Protein AF-A0A3A0FGF1-F1 (afdb_monomer)

Nearest PDB structures (foldseek):
  7zez-assembly1_B  TM=2.704E-01  e=6.704E+00  Homo sapiens

pLDDT: mean 72.09, std 17.62, range [39.47, 95.25]

Secondary structure (DSSP, 8-state):
------PPP--GGG-SS---SSSSSPPPGGGEEE-TTT--EEETTT---SS-TTT-SSHHHHHHHH---HHHHHHHHHHHHT---------

Solvent-accessible surface area (backbone atoms only — not comparable to full-atom values): 6087 Å² total; per-residue (Å²): 137,81,89,75,92,73,73,80,72,84,76,76,88,80,69,89,86,64,88,82,56,90,57,98,66,68,85,57,73,95,46,53,39,58,17,78,83,79,64,49,79,36,48,35,90,74,23,61,19,87,88,47,22,81,44,22,58,25,43,70,52,45,49,61,78,60,69,67,53,72,69,58,57,56,50,50,58,51,52,66,71,66,58,73,97,75,84,75,85,86,126

Radius of gyration: 22.68 Å; Cα contacts (8 Å, |Δi|>4): 70; chains: 1; bounding box: 58×25×64 Å

Sequence (91 aa):
MDEGLIRPAFDWRNSVETLIGPGGAGMNPDNIKVCARCGLRYDWRKSASSALKMTYCSSLCERADLGFTLEALLKVERAEREAPETAAPAI

Foldseek 3Di:
DDDDPDDDDDDPPPPPDDPPADDDPDDDPVQWAAAQQPRDTARLVCACCDPPSRHHRYVVSVCVVVPDDVVNVVVVVVCVVPPDPPPDPDD

Mean predicted aligned error: 15.72 Å

Structure (mmCIF, N/CA/C/O backbone):
data_AF-A0A3A0FGF1-F1
#
_entry.id   AF-A0A3A0FGF1-F1
#
loop_
_atom_site.group_PDB
_atom_site.id
_atom_site.type_symbol
_atom_site.label_atom_id
_atom_site.label_alt_id
_atom_site.label_comp_id
_atom_site.label_asym_id
_atom_site.label_entity_id
_atom_site.label_seq_id
_atom_site.pdbx_PDB_ins_code
_atom_site.Cartn_x
_atom_site.Cartn_y
_atom_site.Cartn_z
_atom_site.occupancy
_atom_site.B_iso_or_equiv
_atom_site.auth_seq_id
_atom_site.auth_comp_id
_atom_site.auth_asym_id
_atom_site.auth_atom_id
_atom_site.pdbx_PDB_model_num
ATOM 1 N N . MET A 1 1 ? -27.353 -9.277 -30.103 1.00 39.47 1 MET A N 1
ATOM 2 C CA . MET A 1 1 ? -26.096 -9.638 -30.785 1.00 39.47 1 MET A CA 1
ATOM 3 C C . MET A 1 1 ? -25.260 -8.363 -30.765 1.00 39.47 1 MET A C 1
ATOM 5 O O . MET A 1 1 ? -25.284 -7.621 -31.732 1.00 39.47 1 MET A O 1
ATOM 9 N N . ASP A 1 2 ? -24.914 -7.828 -29.595 1.00 43.19 2 ASP A N 1
ATOM 10 C CA . ASP A 1 2 ? -24.001 -8.326 -28.543 1.00 43.19 2 ASP A CA 1
ATOM 11 C C . ASP A 1 2 ? -22.523 -8.283 -28.970 1.00 43.19 2 ASP A C 1
ATOM 13 O O . ASP A 1 2 ? -22.230 -8.527 -30.135 1.00 43.19 2 ASP A O 1
ATOM 17 N N . GLU A 1 3 ? -21.655 -7.984 -27.995 1.00 45.72 3 GLU A N 1
ATOM 18 C CA . GLU A 1 3 ? -20.186 -7.839 -28.024 1.00 45.72 3 GLU A CA 1
ATOM 19 C C . GLU A 1 3 ? -19.690 -6.450 -28.495 1.00 45.72 3 GLU A C 1
ATOM 21 O O .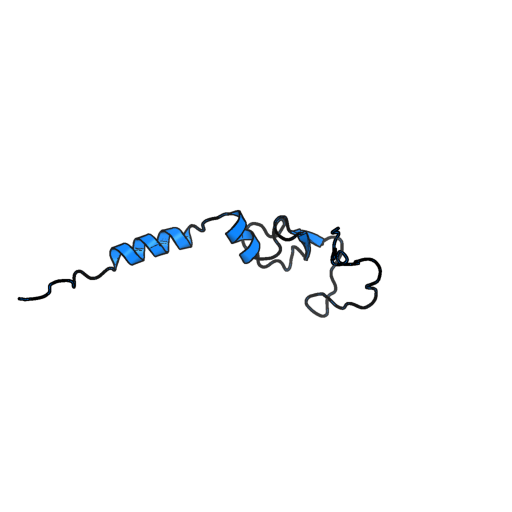 GLU A 1 3 ? -19.772 -6.089 -29.659 1.00 45.72 3 GLU A O 1
ATOM 26 N N . GLY A 1 4 ? -19.181 -5.531 -27.671 1.00 41.75 4 GLY A N 1
ATOM 27 C CA . GLY A 1 4 ? -18.438 -5.673 -26.424 1.00 41.75 4 GLY A CA 1
ATOM 28 C C . GLY A 1 4 ? -17.351 -4.590 -26.428 1.00 41.75 4 GLY A C 1
ATOM 29 O O . GLY A 1 4 ? -16.255 -4.802 -26.938 1.00 41.75 4 GLY A O 1
ATOM 30 N N . LEU A 1 5 ? -17.670 -3.396 -25.913 1.00 44.94 5 LEU A N 1
ATOM 31 C CA . LEU A 1 5 ? -16.750 -2.258 -25.802 1.00 44.94 5 LEU A CA 1
ATOM 32 C C . LEU A 1 5 ? -15.693 -2.551 -24.722 1.00 44.94 5 LEU A C 1
ATOM 34 O O . LEU A 1 5 ? -15.771 -2.074 -23.589 1.00 44.94 5 LEU A O 1
ATOM 38 N N . ILE A 1 6 ? -14.708 -3.377 -25.068 1.00 54.72 6 ILE A N 1
ATOM 39 C CA . ILE A 1 6 ? -13.528 -3.629 -24.248 1.00 54.72 6 ILE A CA 1
ATOM 40 C C . ILE A 1 6 ? -12.630 -2.397 -24.380 1.00 54.72 6 ILE A C 1
ATOM 42 O O . ILE A 1 6 ? -11.996 -2.155 -25.404 1.00 54.72 6 ILE A O 1
ATOM 46 N N . ARG A 1 7 ? -12.621 -1.586 -23.321 1.00 55.28 7 ARG A N 1
ATOM 47 C CA . ARG A 1 7 ? -11.689 -0.472 -23.107 1.00 55.28 7 ARG A CA 1
ATOM 48 C C . ARG A 1 7 ? -10.259 -0.982 -23.346 1.00 55.28 7 ARG A C 1
ATOM 50 O O . ARG A 1 7 ? -9.926 -2.025 -22.779 1.00 55.28 7 ARG A O 1
ATOM 57 N N . PRO A 1 8 ? -9.405 -0.293 -24.126 1.00 44.19 8 PRO A N 1
ATOM 58 C CA . PRO A 1 8 ? -8.044 -0.763 -24.319 1.00 44.19 8 PRO A CA 1
ATOM 59 C C . PRO A 1 8 ? -7.337 -0.784 -22.964 1.00 44.19 8 PRO A C 1
ATOM 61 O O . PRO A 1 8 ? -7.320 0.208 -22.229 1.00 44.19 8 PRO A O 1
ATOM 64 N N . ALA A 1 9 ? -6.812 -1.958 -22.618 1.00 52.06 9 ALA A N 1
ATOM 65 C CA . ALA A 1 9 ? -5.893 -2.123 -21.513 1.00 52.06 9 ALA A CA 1
ATOM 66 C C . ALA A 1 9 ? -4.749 -1.122 -21.695 1.00 52.06 9 ALA A C 1
ATOM 68 O O . ALA A 1 9 ? -4.178 -1.017 -22.776 1.00 52.06 9 ALA A O 1
ATOM 69 N N . PHE A 1 10 ? -4.484 -0.374 -20.630 1.00 48.78 10 PHE A N 1
ATOM 70 C CA . PHE A 1 10 ? -3.378 0.557 -20.449 1.00 48.78 10 PHE A CA 1
ATOM 71 C C . PHE A 1 10 ? -2.125 0.145 -21.248 1.00 48.78 10 PHE A C 1
ATOM 73 O O . PHE A 1 10 ? -1.402 -0.775 -20.858 1.00 48.78 10 PHE A O 1
ATOM 80 N N . ASP A 1 11 ? -1.899 0.802 -22.389 1.00 47.38 11 ASP A N 1
ATOM 81 C CA . ASP A 1 11 ? -0.770 0.523 -23.275 1.00 47.38 11 ASP A CA 1
ATOM 82 C C . ASP A 1 11 ? 0.504 1.154 -22.695 1.00 47.38 11 ASP A C 1
ATOM 84 O O . ASP A 1 11 ? 0.796 2.334 -22.875 1.00 47.38 11 ASP A O 1
ATOM 88 N N . TRP A 1 12 ? 1.256 0.346 -21.945 1.00 54.53 12 TRP A N 1
ATOM 89 C CA . TRP A 1 12 ? 2.536 0.714 -21.327 1.00 54.53 12 TRP A CA 1
ATOM 90 C C . TRP A 1 12 ? 3.661 0.955 -22.355 1.00 54.53 12 TRP A C 1
ATOM 92 O O . TRP A 1 12 ? 4.723 1.467 -22.004 1.00 54.53 12 TRP A O 1
ATOM 102 N N . ARG A 1 13 ? 3.493 0.557 -23.623 1.00 48.91 13 ARG A N 1
ATOM 103 C CA . ARG A 1 13 ? 4.618 0.346 -24.550 1.00 48.91 13 ARG A CA 1
ATOM 104 C C . ARG A 1 13 ? 5.106 1.605 -25.273 1.00 48.91 13 ARG A C 1
ATOM 106 O O . ARG A 1 13 ? 6.132 1.527 -25.940 1.00 48.91 13 ARG A O 1
ATOM 113 N N . ASN A 1 14 ? 4.434 2.748 -25.114 1.00 43.44 14 ASN A N 1
ATOM 114 C CA . ASN A 1 14 ? 4.738 3.986 -25.850 1.00 43.44 14 ASN A CA 1
ATOM 115 C C . ASN A 1 14 ? 4.902 5.243 -24.963 1.00 43.44 14 ASN A C 1
ATOM 117 O O . ASN A 1 14 ? 4.679 6.363 -25.413 1.00 43.44 14 ASN A O 1
ATOM 121 N N . SER A 1 15 ? 5.313 5.074 -23.702 1.00 52.75 15 SER A N 1
ATOM 122 C CA . SER A 1 15 ? 5.610 6.179 -22.774 1.00 52.75 15 SER A CA 1
ATOM 123 C C . SER A 1 15 ? 7.120 6.393 -22.633 1.00 52.75 15 SER A C 1
ATOM 125 O O . SER A 1 15 ? 7.721 5.959 -21.653 1.00 52.75 15 SER A O 1
ATOM 127 N N . VAL A 1 16 ? 7.756 7.055 -23.604 1.00 49.28 16 VAL A N 1
ATOM 128 C CA . VAL A 1 16 ? 9.171 7.478 -23.473 1.00 49.28 16 VAL A CA 1
ATOM 129 C C . VAL A 1 16 ? 9.300 8.870 -22.830 1.00 49.28 16 VAL A C 1
ATOM 131 O O . VAL A 1 16 ? 10.359 9.221 -22.327 1.00 49.28 16 VAL A O 1
ATOM 134 N N . GLU A 1 17 ? 8.212 9.633 -22.713 1.00 45.56 17 GLU A N 1
ATOM 135 C CA . GLU A 1 17 ? 8.214 10.967 -22.090 1.00 45.56 17 GLU A CA 1
ATOM 136 C C . GLU A 1 17 ? 7.153 11.072 -21.012 1.00 45.56 17 GLU A C 1
ATOM 138 O O . GLU A 1 17 ? 6.183 11.821 -21.096 1.00 45.56 17 GLU A O 1
ATOM 143 N N . THR A 1 18 ? 7.319 10.296 -19.951 1.00 48.91 18 THR A N 1
ATOM 144 C CA . THR A 1 18 ? 6.579 10.587 -18.734 1.00 48.91 18 THR A CA 1
ATOM 145 C C . THR A 1 18 ? 7.531 10.625 -17.559 1.00 48.91 18 THR A C 1
ATOM 147 O O . THR A 1 18 ? 7.967 9.608 -17.028 1.00 48.91 18 THR A O 1
ATOM 15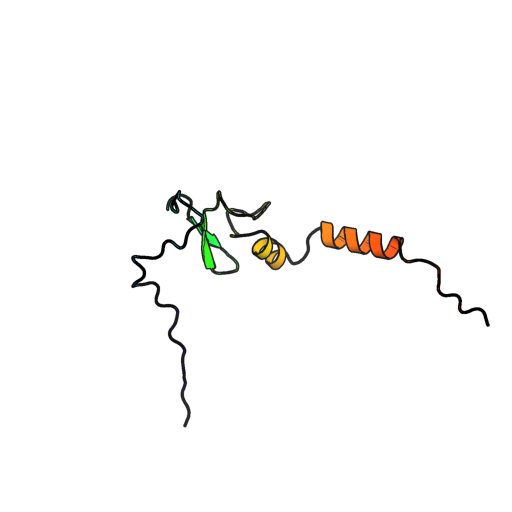0 N N . LEU A 1 19 ? 7.802 11.859 -17.133 1.00 45.66 19 LEU A N 1
ATOM 151 C CA . LEU A 1 19 ? 8.299 12.264 -15.819 1.00 45.66 19 LEU A CA 1
ATOM 152 C C . LEU A 1 19 ? 7.310 11.847 -14.703 1.00 45.66 19 LEU A C 1
ATOM 154 O O . LEU A 1 19 ? 7.012 12.618 -13.795 1.00 45.66 19 LEU A O 1
ATOM 158 N N . ILE A 1 20 ? 6.744 10.637 -14.775 1.00 50.56 20 ILE A N 1
ATOM 159 C CA . ILE A 1 20 ? 5.874 10.056 -13.754 1.00 50.56 20 ILE A CA 1
ATOM 160 C C . ILE A 1 20 ? 6.807 9.519 -12.672 1.00 50.56 20 ILE A C 1
ATOM 162 O O . ILE A 1 20 ? 7.141 8.340 -12.629 1.00 50.56 20 ILE A O 1
ATOM 166 N N . GLY A 1 21 ? 7.294 10.413 -11.818 1.00 52.12 21 GLY A N 1
ATOM 167 C CA . GLY A 1 21 ? 8.128 10.060 -10.678 1.00 52.12 21 GLY A CA 1
ATOM 168 C C . GLY A 1 21 ? 8.268 11.218 -9.691 1.00 52.12 21 GLY A C 1
ATOM 169 O O . GLY A 1 21 ? 8.213 12.378 -10.096 1.00 52.12 21 GLY A O 1
ATOM 170 N N . PRO A 1 22 ? 8.425 10.938 -8.384 1.00 53.25 22 PRO A N 1
ATOM 171 C CA . PRO A 1 22 ? 8.420 11.956 -7.343 1.00 53.25 22 PRO A CA 1
ATOM 172 C C . PRO A 1 22 ? 9.759 12.714 -7.345 1.00 53.25 22 PRO A C 1
ATOM 174 O O . PRO A 1 22 ? 10.704 12.335 -6.644 1.00 53.25 22 PRO A O 1
ATOM 177 N N . GLY A 1 23 ? 9.828 13.776 -8.152 1.00 53.59 23 GLY A N 1
ATOM 178 C CA . GLY A 1 23 ? 10.891 14.786 -8.148 1.00 53.59 23 GLY A CA 1
ATOM 179 C C . GLY A 1 23 ? 12.185 14.425 -8.891 1.00 53.59 23 GLY A C 1
ATOM 180 O O . GLY A 1 23 ? 12.340 13.334 -9.433 1.00 53.59 23 GLY A O 1
ATOM 181 N N . GLY A 1 24 ? 13.131 15.377 -8.887 1.00 51.66 24 GLY A N 1
ATOM 182 C CA . GLY A 1 24 ? 14.338 15.424 -9.736 1.00 51.66 24 GLY A CA 1
ATOM 183 C C . GLY A 1 24 ? 15.377 14.307 -9.565 1.00 51.66 24 GLY A C 1
ATOM 184 O O . GLY A 1 24 ? 16.351 14.266 -10.307 1.00 51.66 24 GLY A O 1
ATOM 185 N N . ALA A 1 25 ? 15.164 13.376 -8.636 1.00 59.47 25 ALA A N 1
ATOM 186 C CA . ALA A 1 25 ? 15.898 12.120 -8.570 1.00 59.47 25 ALA A CA 1
ATOM 187 C C . ALA A 1 25 ? 14.992 11.034 -9.156 1.00 59.47 25 ALA A C 1
ATOM 189 O O . ALA A 1 25 ? 14.121 10.510 -8.450 1.00 59.47 25 ALA A O 1
ATOM 190 N N . GLY A 1 26 ? 15.164 10.756 -10.450 1.00 60.94 26 GLY A N 1
ATOM 191 C CA . GLY A 1 26 ? 14.458 9.687 -11.153 1.00 60.94 26 GLY A CA 1
ATOM 192 C C . GLY A 1 26 ? 14.498 8.351 -10.400 1.00 60.94 26 GLY A C 1
ATOM 193 O O . GLY A 1 26 ? 15.294 8.133 -9.487 1.00 60.94 26 GLY A O 1
ATOM 194 N N . MET A 1 27 ? 13.591 7.448 -10.758 1.00 66.69 27 MET A N 1
ATOM 195 C CA . MET A 1 27 ? 13.498 6.121 -10.149 1.00 66.69 27 MET A CA 1
ATOM 196 C C . MET A 1 27 ? 14.755 5.288 -10.456 1.00 66.69 27 MET A C 1
ATOM 198 O O . MET A 1 27 ? 15.007 4.978 -11.616 1.00 66.69 27 MET A O 1
ATOM 202 N N . ASN A 1 28 ? 15.534 4.908 -9.433 1.00 79.44 28 ASN A N 1
ATOM 203 C CA . ASN A 1 28 ? 16.649 3.967 -9.603 1.00 79.44 28 ASN A CA 1
ATOM 204 C C . ASN A 1 28 ? 16.084 2.534 -9.700 1.00 79.44 28 ASN A C 1
ATOM 206 O O . ASN A 1 28 ? 15.489 2.089 -8.713 1.00 79.44 28 ASN A O 1
ATOM 210 N N . PRO A 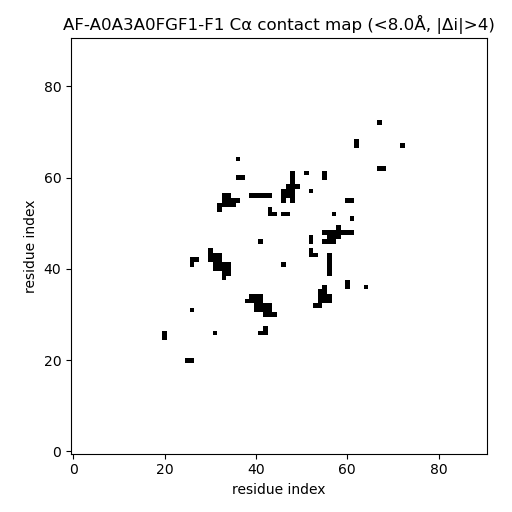1 29 ? 16.280 1.812 -10.825 1.00 80.12 29 PRO A N 1
ATOM 211 C CA . PRO A 1 29 ? 15.689 0.494 -11.071 1.00 80.12 29 PRO A CA 1
ATOM 212 C C . PRO A 1 29 ? 16.020 -0.553 -9.997 1.00 80.12 29 PRO A C 1
ATOM 214 O O . PRO A 1 29 ? 15.167 -1.392 -9.710 1.00 80.12 29 PRO A O 1
ATOM 217 N N . ASP A 1 30 ? 17.179 -0.467 -9.337 1.00 87.56 30 ASP A N 1
ATOM 218 C CA . ASP A 1 30 ? 17.582 -1.393 -8.265 1.00 87.56 30 ASP A CA 1
ATOM 219 C C . ASP A 1 30 ? 16.659 -1.309 -7.037 1.00 87.56 30 ASP A C 1
ATOM 221 O O . ASP A 1 30 ? 16.517 -2.260 -6.264 1.00 87.56 30 ASP A O 1
ATOM 225 N N . ASN A 1 31 ? 16.000 -0.161 -6.859 1.00 89.19 31 ASN A N 1
ATOM 226 C CA . ASN A 1 31 ? 15.093 0.112 -5.748 1.00 89.19 31 ASN A CA 1
ATOM 227 C C . ASN A 1 31 ? 13.614 0.019 -6.144 1.00 89.19 31 ASN A C 1
ATOM 229 O O . ASN A 1 31 ? 12.746 0.367 -5.341 1.00 89.19 31 ASN A O 1
ATOM 233 N N . ILE A 1 32 ? 13.294 -0.450 -7.351 1.00 90.50 32 ILE A N 1
ATOM 234 C CA . ILE A 1 32 ? 11.906 -0.534 -7.807 1.00 90.50 32 ILE A CA 1
ATOM 235 C C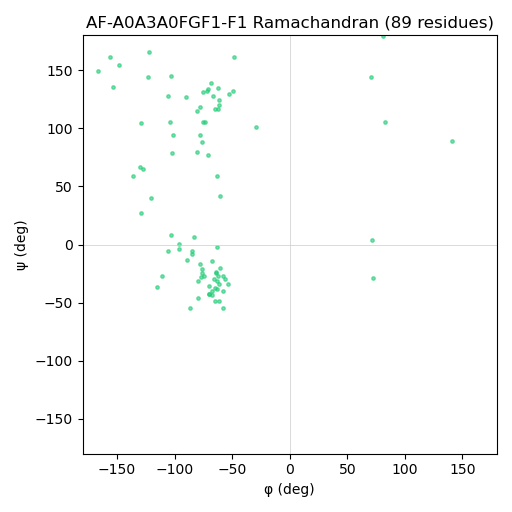 . ILE A 1 32 ? 11.289 -1.884 -7.454 1.00 90.50 32 ILE A C 1
ATOM 237 O O . ILE A 1 32 ? 11.812 -2.950 -7.780 1.00 90.50 32 ILE A O 1
ATOM 241 N N . LYS A 1 33 ? 10.138 -1.830 -6.784 1.00 92.75 33 LYS A N 1
ATOM 242 C CA . LYS A 1 33 ? 9.293 -2.978 -6.431 1.00 92.75 33 LYS A CA 1
ATOM 243 C C . LYS A 1 33 ? 7.889 -2.797 -6.999 1.00 92.75 33 LYS A C 1
ATOM 245 O O . LYS A 1 33 ? 7.526 -1.708 -7.439 1.00 92.75 33 LYS A O 1
ATOM 250 N N . VAL A 1 34 ? 7.109 -3.876 -7.009 1.00 94.19 34 VAL A N 1
ATOM 251 C CA . VAL A 1 34 ? 5.699 -3.877 -7.424 1.00 94.19 34 VAL A CA 1
ATOM 252 C C . VAL A 1 34 ? 4.836 -4.005 -6.178 1.00 94.19 34 VAL A C 1
ATOM 254 O O . VAL A 1 34 ? 5.062 -4.896 -5.365 1.00 94.19 34 VAL A O 1
ATOM 257 N N . CYS A 1 35 ? 3.871 -3.103 -6.013 1.00 95.06 35 CYS A N 1
ATOM 258 C CA . CYS A 1 35 ? 2.954 -3.131 -4.879 1.00 95.06 35 CYS A CA 1
ATOM 259 C C . CYS A 1 35 ? 2.056 -4.371 -4.958 1.00 95.06 35 CYS A C 1
ATOM 261 O O . CYS A 1 35 ? 1.382 -4.563 -5.971 1.00 95.06 35 CYS A O 1
ATOM 263 N N . ALA A 1 36 ? 1.993 -5.162 -3.885 1.00 95.25 36 ALA A N 1
ATOM 264 C CA . ALA A 1 36 ? 1.186 -6.385 -3.843 1.00 95.25 36 ALA A CA 1
ATOM 265 C C . ALA A 1 36 ? -0.323 -6.120 -4.006 1.00 95.25 36 ALA A C 1
ATOM 267 O O . ALA A 1 36 ? -1.040 -6.962 -4.536 1.00 95.25 36 ALA A O 1
ATOM 268 N N . ARG A 1 37 ? -0.787 -4.927 -3.610 1.00 93.12 37 ARG A N 1
ATOM 269 C CA . ARG A 1 37 ? -2.202 -4.546 -3.665 1.00 93.12 37 ARG A CA 1
ATOM 270 C C . ARG A 1 37 ? -2.633 -3.961 -5.007 1.00 93.12 37 ARG A C 1
ATOM 272 O O . ARG A 1 37 ? -3.613 -4.395 -5.598 1.00 93.12 37 ARG A O 1
ATOM 279 N N . CYS A 1 38 ? -1.940 -2.914 -5.459 1.00 94.38 38 CYS A N 1
ATOM 280 C CA . CYS A 1 38 ? -2.358 -2.120 -6.621 1.00 94.38 38 CYS A CA 1
ATOM 281 C C . CYS A 1 38 ? -1.525 -2.372 -7.884 1.00 94.38 38 CYS A C 1
ATOM 283 O O . CYS A 1 38 ? -1.826 -1.799 -8.927 1.00 94.38 38 CYS A O 1
ATOM 285 N N . GLY A 1 39 ? -0.457 -3.172 -7.806 1.00 91.31 39 GLY A N 1
ATOM 286 C CA . GLY A 1 39 ? 0.407 -3.485 -8.948 1.00 91.31 39 GLY A CA 1
ATOM 287 C C . GLY A 1 39 ? 1.301 -2.335 -9.428 1.00 91.31 39 GLY A C 1
ATOM 288 O O . GLY A 1 39 ? 2.020 -2.491 -10.414 1.00 91.31 39 GLY A O 1
ATOM 289 N N . LEU A 1 40 ? 1.297 -1.180 -8.753 1.00 91.75 40 LEU A N 1
ATOM 290 C CA . LEU A 1 40 ? 2.129 -0.040 -9.138 1.00 91.75 40 LEU A CA 1
ATOM 291 C C . LEU A 1 40 ? 3.616 -0.348 -8.914 1.00 91.75 40 LEU A C 1
ATOM 293 O O . LEU A 1 40 ? 3.991 -0.887 -7.870 1.00 91.75 40 LEU A O 1
ATOM 297 N N . ARG A 1 41 ? 4.469 0.059 -9.860 1.00 91.12 41 ARG A N 1
ATOM 298 C CA . ARG A 1 41 ? 5.920 0.123 -9.653 1.00 91.12 41 ARG A CA 1
ATOM 299 C C . ARG A 1 41 ? 6.265 1.334 -8.793 1.00 91.12 41 ARG A C 1
ATOM 301 O O . ARG A 1 41 ? 5.803 2.436 -9.075 1.00 91.12 41 ARG A O 1
ATOM 308 N N . TYR A 1 42 ? 7.067 1.139 -7.756 1.00 89.69 42 TYR A N 1
ATOM 309 C CA . TYR A 1 42 ? 7.415 2.200 -6.815 1.00 89.69 42 TYR A CA 1
ATOM 310 C C . TYR A 1 42 ? 8.826 2.018 -6.246 1.00 89.69 42 TYR A C 1
ATOM 312 O O . TYR A 1 42 ? 9.334 0.900 -6.176 1.00 89.69 42 TYR A O 1
ATOM 320 N N . ASP A 1 43 ? 9.445 3.122 -5.823 1.00 91.12 43 ASP A N 1
ATOM 321 C CA . ASP A 1 43 ? 10.720 3.113 -5.098 1.00 91.12 43 ASP A CA 1
ATOM 322 C C . ASP A 1 43 ? 10.474 2.788 -3.619 1.00 91.12 43 ASP A C 1
ATOM 324 O O . ASP A 1 43 ? 9.841 3.567 -2.896 1.00 91.12 43 ASP A O 1
ATOM 328 N N . TRP A 1 44 ? 10.977 1.643 -3.152 1.00 90.94 44 TRP A N 1
ATOM 329 C CA . TRP A 1 44 ? 10.750 1.182 -1.778 1.00 90.94 44 TRP A CA 1
ATOM 330 C C . TRP A 1 44 ? 11.356 2.112 -0.723 1.00 90.94 44 TRP A C 1
ATOM 332 O O . TRP A 1 44 ? 10.875 2.146 0.410 1.00 90.94 44 TRP A O 1
ATOM 342 N N . ARG A 1 45 ? 12.381 2.901 -1.072 1.00 89.75 45 ARG A N 1
ATOM 343 C CA . ARG A 1 45 ? 13.003 3.871 -0.157 1.00 89.75 45 ARG A CA 1
ATOM 344 C C . ARG A 1 45 ? 12.123 5.096 0.061 1.00 89.75 45 ARG A C 1
ATOM 346 O O . ARG A 1 45 ? 12.229 5.723 1.110 1.00 89.75 45 ARG A O 1
ATOM 353 N N . LYS A 1 46 ? 11.276 5.425 -0.919 1.00 88.62 46 LYS A N 1
ATOM 354 C CA . LYS A 1 46 ? 10.324 6.547 -0.880 1.00 88.62 46 LYS A CA 1
ATOM 355 C C . LYS A 1 46 ? 8.916 6.119 -0.452 1.00 88.62 46 LYS A C 1
ATOM 357 O O . LYS A 1 46 ? 8.039 6.971 -0.335 1.00 88.62 46 LYS A O 1
ATOM 362 N N . SER A 1 47 ? 8.678 4.822 -0.248 1.00 88.94 47 SER A N 1
ATOM 363 C CA . SER A 1 47 ? 7.366 4.328 0.165 1.00 88.94 47 SER A CA 1
ATOM 364 C C . SER A 1 47 ? 6.965 4.897 1.524 1.00 88.94 47 SER A C 1
ATOM 366 O O . SER A 1 47 ? 7.746 4.896 2.473 1.00 88.94 47 SER A O 1
ATOM 368 N N . ALA A 1 48 ? 5.713 5.346 1.608 1.00 87.44 48 ALA A N 1
ATOM 369 C CA . ALA A 1 48 ? 5.100 5.838 2.839 1.00 87.44 48 ALA A CA 1
ATOM 370 C C . ALA A 1 48 ? 4.542 4.706 3.726 1.00 87.44 48 ALA A C 1
ATOM 372 O O . ALA A 1 48 ? 3.834 4.982 4.694 1.00 87.44 48 ALA A O 1
ATOM 373 N N . SER A 1 49 ? 4.776 3.440 3.364 1.00 85.38 49 SER A N 1
ATOM 374 C CA . SER A 1 49 ? 4.446 2.290 4.208 1.00 85.38 49 SER A CA 1
ATOM 375 C C . SER A 1 49 ? 5.392 2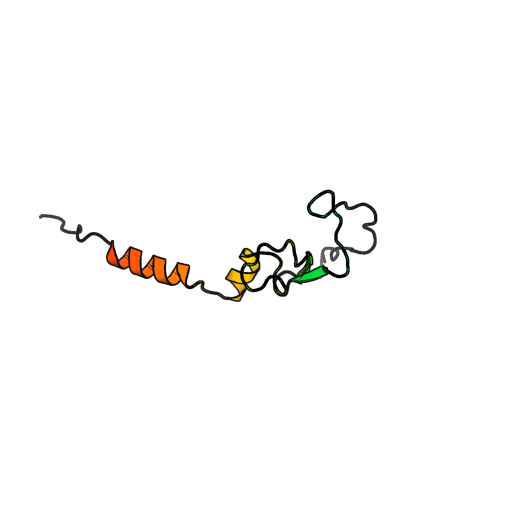.232 5.411 1.00 85.38 49 SER A C 1
ATOM 377 O O . SER A 1 49 ? 6.604 2.389 5.265 1.00 85.38 49 SER A O 1
ATOM 379 N N . SER A 1 50 ? 4.835 2.022 6.603 1.00 78.44 50 SER A N 1
ATOM 380 C CA . SER A 1 50 ? 5.570 2.104 7.870 1.00 78.44 50 SER A CA 1
ATOM 381 C C . SER A 1 50 ? 6.386 0.851 8.167 1.00 78.44 50 SER A C 1
ATOM 383 O O . SER A 1 50 ? 7.553 0.964 8.535 1.00 78.44 50 SER A O 1
ATOM 385 N N . ALA A 1 51 ? 5.799 -0.337 7.994 1.00 85.12 51 ALA A N 1
ATOM 386 C CA . ALA A 1 51 ? 6.457 -1.607 8.303 1.00 85.12 51 ALA A CA 1
ATOM 387 C C . ALA A 1 51 ? 6.777 -2.423 7.041 1.00 85.12 51 ALA A C 1
ATOM 389 O O . ALA A 1 51 ? 7.738 -3.190 7.018 1.00 85.12 51 ALA A O 1
ATOM 390 N N . LEU A 1 52 ? 6.008 -2.229 5.965 1.00 89.94 52 LEU A N 1
ATOM 391 C CA . LEU A 1 52 ? 5.999 -3.102 4.787 1.00 89.94 52 LEU A CA 1
ATOM 392 C C . LEU A 1 52 ? 6.372 -2.363 3.491 1.00 89.94 52 LEU A C 1
ATOM 394 O O . LEU A 1 52 ? 5.839 -2.634 2.415 1.00 89.94 52 LEU A O 1
ATOM 398 N N . LYS A 1 53 ? 7.355 -1.457 3.563 1.00 94.00 53 LYS A N 1
ATOM 399 C CA . LYS A 1 53 ? 7.814 -0.646 2.417 1.00 94.00 53 LYS A CA 1
ATOM 400 C C . LYS A 1 53 ? 8.360 -1.437 1.227 1.00 94.00 53 LYS A C 1
ATOM 402 O O . LYS A 1 53 ? 8.379 -0.916 0.120 1.00 94.00 53 LYS A O 1
ATOM 407 N N . MET A 1 54 ? 8.766 -2.691 1.417 1.00 94.50 54 MET A N 1
ATOM 408 C CA . MET A 1 54 ? 9.188 -3.584 0.323 1.00 94.50 54 MET A CA 1
ATOM 409 C C . MET A 1 54 ? 8.020 -4.320 -0.354 1.00 94.50 54 MET A C 1
ATOM 411 O O . MET A 1 54 ? 8.234 -4.965 -1.377 1.00 94.50 54 MET A O 1
ATOM 415 N N . THR A 1 55 ? 6.812 -4.203 0.206 1.00 94.31 55 THR A N 1
ATOM 416 C CA . THR A 1 55 ? 5.589 -4.886 -0.242 1.00 94.31 55 THR A CA 1
ATOM 417 C C . THR A 1 55 ? 4.535 -3.900 -0.753 1.00 94.31 55 THR A C 1
ATOM 419 O O . THR A 1 55 ? 3.834 -4.188 -1.725 1.00 94.31 55 THR A O 1
ATOM 422 N N . TYR A 1 56 ? 4.427 -2.724 -0.123 1.00 94.62 56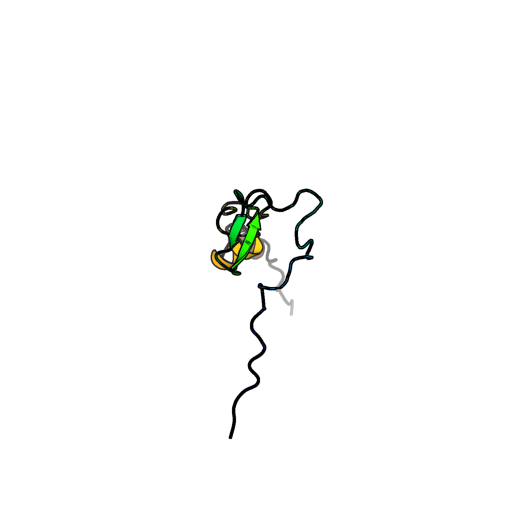 TYR A N 1
ATOM 423 C CA . TYR A 1 56 ? 3.413 -1.716 -0.430 1.00 94.62 56 TYR A CA 1
ATOM 424 C C . TYR A 1 56 ? 4.009 -0.357 -0.787 1.00 94.62 56 TYR A C 1
ATOM 426 O O . TYR A 1 56 ? 4.988 0.101 -0.194 1.00 94.62 56 TYR A O 1
ATOM 434 N N . CYS A 1 57 ? 3.357 0.333 -1.726 1.00 92.88 57 CYS A N 1
ATOM 435 C CA . CYS A 1 57 ? 3.752 1.670 -2.170 1.00 92.88 57 CYS A CA 1
ATOM 436 C C . CYS A 1 57 ? 3.373 2.792 -1.187 1.00 92.88 57 CYS A C 1
ATOM 438 O O . CYS A 1 57 ? 3.937 3.882 -1.249 1.00 92.88 57 CYS A O 1
ATOM 440 N N . SER A 1 58 ? 2.404 2.557 -0.296 1.00 91.75 58 SER A N 1
ATOM 441 C CA . SER A 1 58 ? 1.932 3.541 0.681 1.00 91.75 58 SER A CA 1
ATOM 442 C C . SER A 1 58 ? 1.283 2.878 1.894 1.00 91.75 58 SER A C 1
ATOM 444 O O . SER A 1 58 ? 0.821 1.736 1.819 1.00 91.75 58 SER A O 1
ATOM 446 N N . SER A 1 59 ? 1.173 3.634 2.989 1.00 90.88 59 SER A N 1
ATOM 447 C CA . SER A 1 59 ? 0.435 3.227 4.190 1.00 90.88 59 SER A CA 1
ATOM 448 C C . SER A 1 59 ? -1.039 2.912 3.911 1.00 90.88 59 SER A C 1
ATOM 450 O O . SER A 1 59 ? -1.631 2.093 4.603 1.00 90.88 59 SER A O 1
ATOM 452 N N . LEU A 1 60 ? -1.645 3.506 2.876 1.00 90.06 60 LEU A N 1
ATOM 453 C CA . LEU A 1 60 ? -3.020 3.189 2.472 1.00 90.06 60 LEU A CA 1
ATOM 454 C C . LEU A 1 60 ? -3.151 1.771 1.906 1.00 90.06 60 LEU A C 1
ATOM 456 O O . LEU A 1 60 ? -4.140 1.094 2.180 1.00 90.06 60 LEU A O 1
ATOM 460 N N . CYS A 1 61 ? -2.178 1.321 1.108 1.00 91.94 61 CYS A N 1
ATOM 461 C CA . CYS A 1 61 ? -2.185 -0.050 0.596 1.00 91.94 61 CYS A CA 1
ATOM 462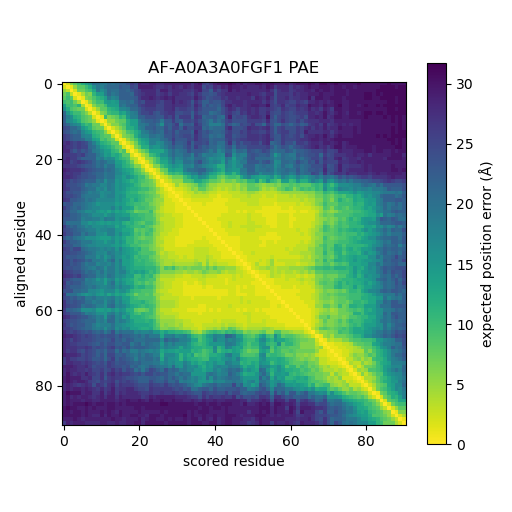 C C . CYS A 1 61 ? -1.917 -1.052 1.718 1.00 91.94 61 CYS A C 1
ATOM 464 O O . CYS A 1 61 ? -2.641 -2.030 1.833 1.00 91.94 61 CYS A O 1
ATOM 466 N N . GLU A 1 62 ? -0.960 -0.739 2.589 1.00 91.25 62 GLU A N 1
ATOM 467 C CA . GLU A 1 62 ? -0.630 -1.548 3.763 1.00 91.25 62 GLU A CA 1
ATOM 468 C C . GLU A 1 62 ? -1.830 -1.752 4.694 1.00 91.25 62 GLU A C 1
ATOM 470 O O . GLU A 1 62 ? -2.207 -2.883 4.982 1.00 91.25 62 GLU A O 1
ATOM 475 N N . ARG A 1 63 ? -2.479 -0.667 5.133 1.00 87.88 63 ARG A N 1
ATOM 476 C CA . ARG A 1 63 ? -3.591 -0.740 6.096 1.00 87.88 63 ARG A CA 1
ATOM 477 C C . ARG A 1 63 ? -4.783 -1.526 5.582 1.00 87.88 63 ARG A C 1
ATOM 479 O O . ARG A 1 63 ? -5.490 -2.149 6.361 1.00 87.88 63 ARG A O 1
ATOM 486 N N . ALA A 1 64 ? -5.030 -1.449 4.286 1.00 88.25 64 ALA A N 1
ATOM 487 C CA . ALA A 1 64 ? -6.195 -2.082 3.713 1.00 88.25 64 ALA A CA 1
ATOM 488 C C . ALA A 1 64 ? -6.017 -3.584 3.486 1.00 88.25 64 ALA A C 1
ATOM 490 O O . ALA A 1 64 ? -6.997 -4.307 3.609 1.00 88.25 64 ALA A O 1
ATOM 491 N N . ASP A 1 65 ? -4.797 -4.047 3.205 1.00 87.81 65 ASP A N 1
ATOM 492 C CA . ASP A 1 65 ? -4.519 -5.485 3.132 1.00 87.81 65 ASP A CA 1
ATOM 493 C C . ASP A 1 65 ? -4.406 -6.106 4.531 1.00 87.81 65 ASP A C 1
ATOM 495 O O . ASP A 1 65 ? -4.746 -7.269 4.719 1.00 87.81 65 ASP A O 1
ATOM 499 N N . LEU A 1 66 ? -3.993 -5.325 5.537 1.00 84.56 66 LEU A N 1
ATOM 500 C CA . LEU A 1 66 ? -3.973 -5.767 6.936 1.00 84.56 66 LEU A CA 1
ATOM 501 C C . LEU A 1 66 ? -5.359 -5.747 7.603 1.00 84.56 66 LEU A C 1
ATOM 503 O O . LEU A 1 66 ? -5.542 -6.376 8.640 1.00 84.56 66 LEU A O 1
ATOM 507 N N . GLY A 1 67 ? -6.340 -5.046 7.029 1.00 75.50 67 GLY A N 1
ATOM 508 C CA . GLY A 1 67 ? -7.743 -5.049 7.462 1.00 75.50 67 GLY A CA 1
ATOM 509 C C . GLY A 1 67 ? -8.046 -4.307 8.773 1.00 75.50 67 GLY A C 1
ATOM 510 O O . GLY A 1 67 ? -9.145 -3.779 8.924 1.00 75.50 67 GLY A O 1
ATOM 511 N N . PHE A 1 68 ? -7.099 -4.215 9.707 1.00 69.69 68 PHE A N 1
ATOM 512 C CA . PHE A 1 68 ? -7.247 -3.532 10.993 1.00 69.69 68 PHE A CA 1
ATOM 513 C C . PHE A 1 68 ? -5.880 -3.066 11.498 1.00 69.69 68 PHE A C 1
ATOM 515 O O . PHE A 1 68 ? -4.895 -3.800 11.450 1.00 69.69 68 PHE A O 1
ATOM 522 N N . THR A 1 69 ? -5.804 -1.830 11.990 1.00 70.06 69 THR A N 1
ATOM 523 C CA . THR A 1 69 ? -4.611 -1.353 12.697 1.00 70.06 69 THR A CA 1
ATOM 524 C C . THR A 1 69 ? -4.900 -1.344 14.193 1.00 70.06 69 THR A C 1
ATOM 526 O O . THR A 1 69 ? -6.034 -1.081 14.602 1.00 70.06 69 THR A O 1
ATOM 529 N N . LEU A 1 70 ? -3.898 -1.642 15.025 1.00 68.38 70 LEU A N 1
ATOM 530 C CA . LEU A 1 70 ? -4.053 -1.639 16.485 1.00 68.38 70 LEU A CA 1
ATOM 531 C C . LEU A 1 70 ? -4.613 -0.292 16.980 1.00 68.38 70 LEU A C 1
ATOM 533 O O . LEU A 1 70 ? -5.431 -0.244 17.891 1.00 68.38 70 LEU A O 1
ATOM 537 N N . GLU A 1 71 ? -4.247 0.809 16.324 1.00 72.31 71 GLU A N 1
ATOM 538 C CA . GLU A 1 71 ? -4.740 2.150 16.641 1.00 72.31 71 GLU A CA 1
ATOM 539 C C . GLU A 1 71 ? -6.240 2.318 16.375 1.00 72.31 71 GLU A C 1
ATOM 541 O O . GLU A 1 71 ? -6.882 3.130 17.039 1.00 72.31 71 GLU A O 1
ATOM 546 N N . ALA A 1 72 ? -6.809 1.592 15.408 1.00 72.62 72 ALA A N 1
ATOM 547 C CA . ALA A 1 72 ? -8.249 1.599 15.169 1.00 72.62 72 ALA A CA 1
ATOM 548 C C . ALA A 1 72 ? -8.994 0.895 16.311 1.00 72.62 72 ALA A C 1
ATOM 550 O O . ALA A 1 72 ? -9.979 1.438 16.802 1.00 72.62 72 ALA A O 1
ATOM 551 N N . LEU A 1 73 ? -8.478 -0.246 16.785 1.00 69.50 73 LEU A N 1
ATOM 552 C CA . LEU A 1 73 ? -9.038 -0.977 17.929 1.00 69.50 73 LEU A CA 1
ATOM 553 C C . LEU A 1 73 ? -8.995 -0.125 19.208 1.00 69.50 73 LEU A C 1
ATOM 555 O O . LEU A 1 73 ? -10.018 0.07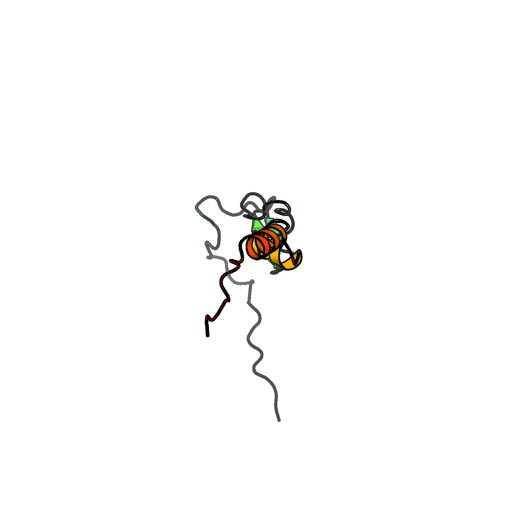8 19.853 1.00 69.50 73 LEU A O 1
ATOM 559 N N . LEU A 1 74 ? -7.843 0.477 19.510 1.00 76.44 74 LEU A N 1
ATOM 560 C CA . LEU A 1 74 ? -7.668 1.317 20.702 1.00 76.44 74 LEU A CA 1
ATOM 561 C C . LEU A 1 74 ? -8.553 2.577 20.696 1.00 76.44 74 LEU A C 1
ATOM 563 O O . LEU A 1 74 ? -8.966 3.060 21.750 1.00 76.44 74 LEU A O 1
ATOM 567 N N . LYS A 1 75 ? -8.852 3.142 19.518 1.00 75.75 75 LYS A N 1
ATOM 568 C CA . LYS A 1 75 ? -9.770 4.288 19.404 1.00 75.75 75 LYS A CA 1
ATOM 569 C C . LYS A 1 75 ? -11.217 3.912 19.702 1.00 75.75 75 LYS A C 1
ATOM 571 O O . LYS A 1 75 ? -11.923 4.735 20.279 1.00 75.75 75 LYS A O 1
ATOM 576 N N . VAL A 1 76 ? -11.643 2.712 19.313 1.00 75.62 76 VAL A N 1
ATOM 577 C CA . VAL A 1 76 ? -12.992 2.212 19.612 1.00 75.62 76 VAL A CA 1
ATOM 578 C C . VAL A 1 76 ? -13.157 2.034 21.120 1.00 75.62 76 VAL A C 1
ATOM 580 O O . VAL A 1 76 ? -14.075 2.624 21.683 1.00 75.62 76 VAL A O 1
ATOM 583 N N . GLU A 1 77 ? -12.205 1.374 21.790 1.00 70.44 77 GLU A N 1
ATOM 584 C CA . GLU A 1 77 ? -12.255 1.174 23.249 1.00 70.44 77 GLU A CA 1
ATOM 585 C C . GLU A 1 77 ? -12.334 2.499 24.022 1.00 70.44 77 GLU A C 1
ATOM 587 O O . GLU A 1 77 ? -13.075 2.629 24.998 1.00 70.44 77 GLU A O 1
ATOM 592 N N . ARG A 1 78 ? -11.586 3.522 23.588 1.00 73.38 78 ARG A N 1
ATOM 593 C CA . ARG A 1 78 ? -11.651 4.844 24.221 1.00 73.38 78 ARG A CA 1
ATOM 594 C C . ARG A 1 78 ? -13.004 5.522 24.001 1.00 73.38 78 ARG A C 1
ATOM 596 O O . ARG A 1 78 ? -13.531 6.098 24.946 1.00 73.38 78 ARG A O 1
ATOM 603 N N . ALA A 1 79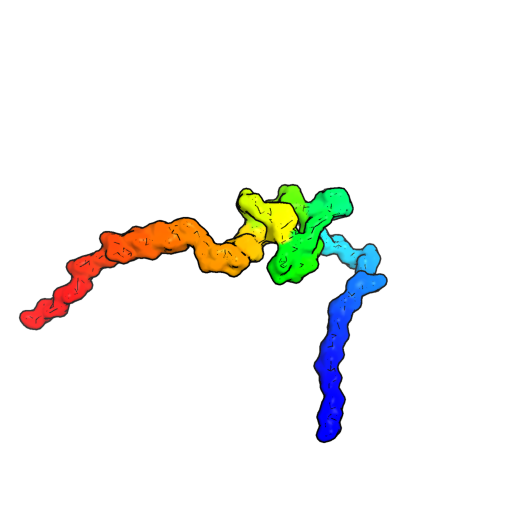 ? -13.557 5.461 22.790 1.00 71.75 79 ALA A N 1
ATOM 604 C CA . ALA A 1 79 ? -14.849 6.069 22.478 1.00 71.75 79 ALA A CA 1
ATOM 605 C C . ALA A 1 79 ? -15.998 5.435 23.278 1.00 71.75 79 ALA A C 1
ATOM 607 O O . ALA A 1 79 ? -16.870 6.153 23.759 1.00 71.75 79 ALA A O 1
ATOM 608 N N . GLU A 1 80 ? -15.971 4.118 23.481 1.00 71.62 80 GLU A N 1
ATOM 609 C CA . GLU A 1 80 ? -16.929 3.423 24.350 1.00 71.62 80 GLU A CA 1
ATOM 610 C C . GLU A 1 80 ? -16.787 3.854 25.815 1.00 71.62 80 GLU A C 1
ATOM 612 O O . GLU A 1 80 ? -17.782 4.017 26.516 1.00 71.62 80 GLU A O 1
ATOM 617 N N . ARG A 1 81 ? -15.557 4.096 26.278 1.00 71.50 81 ARG A N 1
ATOM 618 C CA . ARG A 1 81 ? -15.275 4.503 27.663 1.00 71.50 81 ARG A CA 1
ATOM 619 C C . ARG A 1 81 ? -15.597 5.973 27.959 1.00 71.50 81 ARG A C 1
ATOM 621 O O . ARG A 1 81 ? -15.808 6.317 29.117 1.00 71.50 81 ARG A O 1
ATOM 628 N N . GLU A 1 82 ? -15.603 6.830 26.939 1.00 65.19 82 GLU A N 1
ATOM 629 C CA . GLU A 1 82 ? -15.928 8.264 27.029 1.00 65.19 82 GLU A CA 1
ATOM 630 C C . GLU A 1 82 ? -17.396 8.573 26.672 1.00 65.19 82 GLU A C 1
ATOM 632 O O . GLU A 1 82 ? -17.789 9.739 26.709 1.00 65.19 82 GLU A O 1
ATOM 637 N N . ALA A 1 83 ? -18.218 7.567 26.340 1.00 58.69 83 ALA A N 1
ATOM 638 C CA . ALA A 1 83 ? -19.642 7.760 26.077 1.00 58.69 83 ALA A CA 1
ATOM 639 C C . ALA A 1 83 ? -20.347 8.294 27.344 1.00 58.69 83 ALA A C 1
ATOM 641 O O . ALA A 1 83 ? -20.362 7.610 28.371 1.00 58.69 83 ALA A O 1
ATOM 642 N N . PRO A 1 84 ? -20.914 9.514 27.312 1.00 59.75 84 PRO A N 1
ATOM 643 C CA . PRO A 1 84 ? -21.493 10.121 28.495 1.00 59.75 84 PRO A CA 1
ATOM 644 C C . PRO A 1 84 ? -22.798 9.425 28.888 1.00 59.75 84 PRO A C 1
ATOM 646 O O . PRO A 1 84 ? -23.710 9.244 28.079 1.00 59.75 84 PRO A O 1
ATOM 649 N N . GLU A 1 85 ? -22.895 9.112 30.177 1.00 57.97 85 GLU A N 1
ATOM 650 C CA . GLU A 1 85 ? -24.100 8.789 30.942 1.00 57.97 85 GLU A CA 1
ATOM 651 C C . GLU A 1 85 ? -25.051 10.009 30.987 1.00 57.97 85 GLU A C 1
ATOM 653 O O . GLU A 1 85 ? -25.353 10.572 32.032 1.00 57.97 85 GLU A O 1
ATOM 658 N N . THR A 1 86 ? -25.489 10.494 29.826 1.00 61.47 86 THR A N 1
ATOM 659 C CA . THR A 1 86 ? -26.462 11.587 29.692 1.00 61.47 86 THR A CA 1
ATOM 660 C C . THR A 1 86 ? -27.562 11.168 28.732 1.00 61.47 86 THR A C 1
ATOM 662 O O . THR A 1 86 ? -27.704 11.700 27.635 1.00 61.47 86 THR A O 1
ATOM 665 N N . ALA A 1 87 ? -28.344 10.180 29.149 1.00 62.00 87 ALA A N 1
ATOM 666 C CA . ALA A 1 87 ? -29.621 9.847 28.534 1.00 62.00 87 ALA A CA 1
ATOM 667 C C . ALA A 1 87 ? -30.658 9.591 29.634 1.00 62.00 87 ALA A C 1
ATOM 669 O O . ALA A 1 87 ? -31.229 8.511 29.735 1.00 62.00 87 ALA A O 1
ATOM 670 N N . ALA A 1 88 ? -30.890 10.594 30.480 1.00 64.06 88 ALA A N 1
ATOM 671 C CA . ALA A 1 88 ? -32.114 10.669 31.266 1.00 64.06 88 ALA A CA 1
ATOM 672 C C . ALA A 1 88 ? -33.024 11.725 30.621 1.00 64.06 88 ALA A C 1
ATOM 674 O O . ALA A 1 88 ? -32.747 12.918 30.769 1.00 64.06 88 ALA A O 1
ATOM 675 N N . PRO A 1 89 ? -34.100 11.351 29.903 1.00 61.75 89 PRO A N 1
ATOM 676 C CA . PRO A 1 89 ? -35.209 12.270 29.744 1.00 61.75 89 PRO A CA 1
ATOM 677 C C . PRO A 1 89 ? -35.943 12.312 31.087 1.00 61.75 89 PRO A C 1
ATOM 679 O O . PRO A 1 89 ? -36.610 11.353 31.473 1.00 61.75 89 PRO A O 1
ATOM 682 N N . ALA A 1 90 ? -35.762 13.403 31.829 1.00 60.91 90 ALA A N 1
ATOM 683 C CA . ALA A 1 90 ? -36.612 13.711 32.969 1.00 60.91 90 ALA A CA 1
ATOM 684 C C . ALA A 1 90 ? -38.054 13.889 32.461 1.00 60.91 90 ALA A C 1
ATOM 686 O O . ALA A 1 90 ? -38.295 14.734 31.595 1.00 60.91 90 ALA A O 1
ATOM 687 N N . ILE A 1 91 ? -38.970 13.059 32.964 1.00 63.09 91 ILE A N 1
ATOM 688 C CA . ILE A 1 91 ? -40.427 13.197 32.816 1.00 63.09 91 ILE A CA 1
ATOM 689 C C . ILE A 1 91 ? -40.963 13.713 34.145 1.00 63.09 91 ILE A C 1
ATOM 691 O O . ILE A 1 91 ? -40.587 13.114 35.179 1.00 63.09 91 ILE A O 1
#